Protein AF-A0A1V4TW86-F1 (afdb_monomer)

Structure (mmCIF, N/CA/C/O backbone):
data_AF-A0A1V4TW86-F1
#
_entry.id   AF-A0A1V4TW86-F1
#
loop_
_atom_site.group_PDB
_atom_site.id
_atom_site.type_symbol
_atom_site.label_atom_id
_atom_site.label_alt_id
_atom_site.label_comp_id
_atom_site.label_asym_id
_atom_site.label_entity_id
_atom_site.label_seq_id
_atom_site.pdbx_PDB_ins_code
_atom_site.Cartn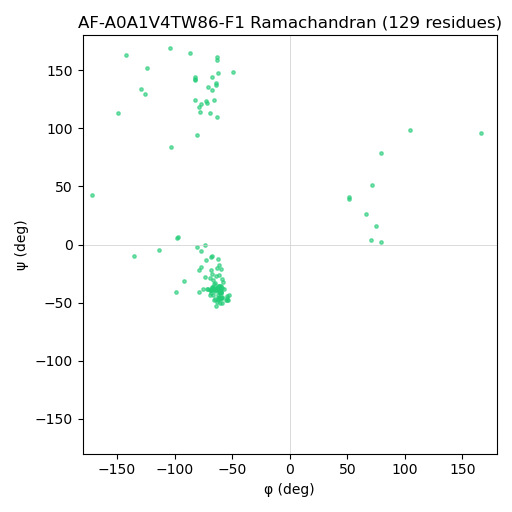_x
_atom_site.Cartn_y
_atom_site.Cartn_z
_atom_site.occupancy
_atom_site.B_iso_or_equiv
_atom_site.auth_seq_id
_atom_site.auth_comp_id
_atom_site.auth_asym_id
_atom_site.auth_atom_id
_atom_site.pdbx_PDB_model_num
ATOM 1 N N . MET A 1 1 ? 30.951 -0.354 -9.096 1.00 47.91 1 MET A N 1
ATOM 2 C CA . MET A 1 1 ? 29.641 -0.327 -8.413 1.00 47.91 1 MET A CA 1
ATOM 3 C C . MET A 1 1 ? 28.606 -0.790 -9.418 1.00 47.91 1 MET A C 1
ATOM 5 O O . MET A 1 1 ? 28.379 -0.075 -10.383 1.00 47.91 1 MET A O 1
ATOM 9 N N . SER A 1 2 ? 28.069 -1.998 -9.261 1.00 66.56 2 SER A N 1
ATOM 10 C CA . SER A 1 2 ? 27.052 -2.532 -10.173 1.00 66.56 2 SER A CA 1
ATOM 11 C C . SER A 1 2 ? 25.685 -1.992 -9.765 1.00 66.56 2 SER A C 1
ATOM 13 O O . SER A 1 2 ? 25.292 -2.115 -8.607 1.00 66.56 2 SER A O 1
ATOM 15 N N . THR A 1 3 ? 24.983 -1.345 -10.689 1.00 70.81 3 THR A N 1
ATOM 16 C CA . THR A 1 3 ? 23.654 -0.782 -10.443 1.00 70.81 3 THR A CA 1
ATOM 17 C C . THR A 1 3 ? 22.624 -1.907 -10.494 1.00 70.81 3 THR A C 1
ATOM 19 O O . THR A 1 3 ? 22.474 -2.560 -11.524 1.00 70.81 3 THR A O 1
ATOM 22 N N . THR A 1 4 ? 21.911 -2.157 -9.396 1.00 81.31 4 THR A N 1
ATOM 23 C CA . THR A 1 4 ? 20.824 -3.147 -9.384 1.00 81.31 4 THR A CA 1
ATOM 24 C C . THR A 1 4 ? 19.581 -2.547 -10.031 1.00 81.31 4 THR A C 1
ATOM 26 O O . THR A 1 4 ? 18.986 -1.614 -9.491 1.00 81.31 4 THR A O 1
ATOM 29 N N . PHE A 1 5 ? 19.180 -3.087 -11.180 1.00 85.00 5 PHE A N 1
ATOM 30 C CA . PHE A 1 5 ? 17.931 -2.728 -11.845 1.00 85.00 5 PHE A CA 1
ATOM 31 C C . PHE A 1 5 ? 16.743 -3.499 -11.246 1.00 85.00 5 PHE A C 1
ATOM 33 O O . PHE A 1 5 ? 16.878 -4.672 -10.888 1.00 85.00 5 PHE A O 1
ATOM 40 N N . PHE A 1 6 ? 15.581 -2.842 -11.162 1.00 87.81 6 PHE A N 1
ATOM 41 C CA . PHE A 1 6 ? 14.314 -3.429 -10.722 1.00 87.81 6 PHE A CA 1
ATOM 42 C C . PHE A 1 6 ? 13.235 -3.204 -11.781 1.00 87.81 6 PHE A C 1
ATOM 44 O O . PHE A 1 6 ? 13.004 -2.073 -12.208 1.00 87.81 6 PHE A O 1
ATOM 51 N N . CYS A 1 7 ? 12.523 -4.263 -12.169 1.00 89.38 7 CYS A N 1
ATOM 52 C CA . CYS A 1 7 ? 11.412 -4.137 -13.106 1.00 89.38 7 CYS A CA 1
ATOM 53 C C . CYS A 1 7 ? 10.272 -3.312 -12.478 1.00 89.38 7 CYS A C 1
ATOM 55 O O . CYS A 1 7 ? 9.723 -3.723 -11.450 1.00 89.38 7 CYS A O 1
ATOM 57 N N . PRO A 1 8 ? 9.817 -2.219 -13.114 1.00 88.69 8 PRO A N 1
ATOM 58 C CA . PRO A 1 8 ? 8.815 -1.333 -12.534 1.00 88.69 8 PRO A CA 1
ATOM 59 C C . PRO A 1 8 ? 7.400 -1.930 -12.508 1.00 88.69 8 PRO A C 1
ATOM 61 O O . PRO A 1 8 ? 6.528 -1.403 -11.829 1.00 88.69 8 PRO A O 1
ATOM 64 N N . PHE A 1 9 ? 7.150 -3.029 -13.227 1.00 90.25 9 PHE A N 1
ATOM 65 C CA . PHE A 1 9 ? 5.839 -3.684 -13.244 1.00 90.25 9 PHE A CA 1
ATOM 66 C C . PHE A 1 9 ? 5.685 -4.782 -12.200 1.00 90.25 9 PHE A C 1
ATOM 68 O O . PHE A 1 9 ? 4.573 -5.085 -11.771 1.00 90.25 9 PHE A O 1
ATOM 75 N N . CYS A 1 10 ? 6.782 -5.464 -11.878 1.00 88.69 10 CYS A N 1
ATOM 76 C CA . CYS A 1 10 ? 6.722 -6.730 -11.161 1.00 88.69 10 CYS A CA 1
ATOM 77 C C . CYS A 1 10 ? 7.741 -6.829 -10.016 1.00 88.69 10 CYS A C 1
ATOM 79 O O . CYS A 1 10 ? 7.655 -7.764 -9.220 1.00 88.69 10 CYS A O 1
ATOM 81 N N . GLY A 1 11 ? 8.682 -5.882 -9.932 1.00 87.69 11 GLY A N 1
ATOM 82 C CA . GLY A 1 11 ? 9.627 -5.739 -8.830 1.00 87.69 11 GLY A CA 1
ATOM 83 C C . GLY A 1 11 ? 10.821 -6.691 -8.856 1.00 87.69 11 GLY A C 1
ATOM 84 O O . GLY A 1 11 ? 11.620 -6.649 -7.927 1.00 87.69 11 GLY A O 1
ATOM 85 N N . ILE A 1 12 ? 10.969 -7.549 -9.875 1.00 88.00 12 ILE A N 1
ATOM 86 C CA . ILE A 1 12 ? 12.121 -8.461 -9.951 1.00 88.00 12 ILE A CA 1
ATOM 87 C C . ILE A 1 12 ? 13.420 -7.656 -10.094 1.00 88.00 12 ILE A C 1
ATOM 89 O O . ILE A 1 12 ? 13.455 -6.677 -10.844 1.00 88.00 12 ILE A O 1
ATOM 93 N N . SER A 1 13 ? 14.460 -8.056 -9.364 1.00 86.94 13 SER A N 1
ATOM 94 C CA . SER A 1 13 ? 15.782 -7.431 -9.394 1.00 86.94 13 SER A CA 1
ATOM 95 C C . SER A 1 13 ? 16.790 -8.262 -10.185 1.00 86.94 13 SER A C 1
ATOM 97 O O . SER A 1 13 ? 16.525 -9.415 -10.522 1.00 86.94 13 SER A O 1
ATOM 99 N N . GLY A 1 14 ? 17.959 -7.678 -10.464 1.00 74.69 14 GLY A N 1
ATOM 100 C CA . GLY A 1 14 ? 19.104 -8.421 -11.006 1.00 74.69 14 GLY A CA 1
ATOM 101 C C . GLY A 1 14 ? 18.971 -8.798 -12.481 1.00 74.69 14 GLY A C 1
ATOM 102 O O . GLY A 1 14 ? 19.708 -9.653 -12.959 1.00 74.69 14 GLY A O 1
ATOM 103 N N . GLN A 1 15 ? 18.037 -8.170 -13.197 1.00 69.44 15 GLN A N 1
ATOM 104 C CA . GLN A 1 15 ? 17.972 -8.257 -14.651 1.00 69.44 15 GLN A CA 1
ATOM 105 C C . GLN A 1 15 ? 18.949 -7.256 -15.265 1.00 69.44 15 GLN A C 1
ATOM 107 O O . GLN A 1 15 ? 19.097 -6.140 -14.760 1.00 69.44 15 GLN A O 1
ATOM 112 N N . GLU A 1 16 ? 19.588 -7.643 -16.366 1.00 70.56 16 GLU A N 1
ATOM 113 C CA . GLU A 1 16 ? 20.259 -6.678 -17.232 1.00 70.56 16 GLU A CA 1
ATOM 114 C C . GLU A 1 16 ? 19.223 -5.701 -17.799 1.00 70.56 16 GLU A C 1
ATOM 116 O O . GLU A 1 16 ? 18.054 -6.052 -17.991 1.00 70.56 16 GLU A O 1
ATOM 121 N N . ALA A 1 17 ? 19.635 -4.453 -18.026 1.00 65.19 17 ALA A N 1
ATOM 122 C CA . ALA A 1 17 ? 18.767 -3.469 -18.654 1.00 65.19 17 ALA A CA 1
ATOM 123 C C . ALA A 1 17 ? 18.443 -3.940 -20.081 1.00 65.19 17 ALA A C 1
ATOM 125 O O . ALA A 1 17 ? 19.316 -3.962 -20.943 1.00 65.19 17 ALA A O 1
ATOM 126 N N . GLY A 1 18 ? 17.194 -4.335 -20.315 1.00 73.50 18 GLY A N 1
ATOM 127 C CA . GLY A 1 18 ? 16.696 -4.786 -21.612 1.00 73.50 18 GLY A CA 1
ATOM 128 C C . GLY A 1 18 ? 15.272 -4.296 -21.839 1.00 73.50 18 GLY A C 1
ATOM 129 O O . GLY A 1 18 ? 14.592 -3.907 -20.897 1.00 73.50 18 GLY A O 1
ATOM 130 N N . GLU A 1 19 ? 14.804 -4.315 -23.083 1.00 82.19 19 GLU A N 1
ATOM 131 C CA . GLU A 1 19 ? 13.506 -3.732 -23.455 1.00 82.19 19 GLU A CA 1
ATOM 132 C C . GLU A 1 19 ? 12.310 -4.486 -22.852 1.00 82.19 19 GLU A C 1
ATOM 134 O O . GLU A 1 19 ? 11.255 -3.896 -22.635 1.00 82.19 19 GLU A O 1
ATOM 139 N N . VAL A 1 20 ? 12.463 -5.777 -22.529 1.00 89.31 20 VAL A N 1
ATOM 140 C CA . VAL A 1 20 ? 11.391 -6.641 -22.010 1.00 89.31 20 VAL A CA 1
ATOM 141 C C . VAL A 1 20 ? 11.831 -7.356 -20.736 1.00 89.31 20 VAL A C 1
ATOM 143 O O . VAL A 1 20 ? 12.897 -7.964 -20.668 1.00 89.31 20 VAL A O 1
ATOM 146 N N . CYS A 1 21 ? 10.975 -7.347 -19.715 1.00 88.38 21 CYS A N 1
ATOM 147 C CA . CYS A 1 21 ? 11.233 -8.083 -18.482 1.00 88.38 21 CYS A CA 1
ATOM 148 C C . CYS A 1 21 ? 11.098 -9.598 -18.697 1.00 88.38 21 CYS A C 1
ATOM 150 O O . CYS A 1 21 ? 10.006 -10.095 -18.967 1.00 88.38 21 CYS A O 1
ATOM 152 N N . THR A 1 22 ? 12.159 -10.363 -18.430 1.00 88.31 22 THR A N 1
ATOM 153 C CA . THR A 1 22 ? 12.151 -11.834 -18.580 1.00 88.31 22 THR A CA 1
ATOM 154 C C . THR A 1 22 ? 11.258 -12.579 -17.579 1.00 88.31 22 THR A C 1
ATOM 156 O O . THR A 1 22 ? 11.013 -13.768 -17.744 1.00 88.31 22 THR A O 1
ATOM 159 N N . ARG A 1 23 ? 10.741 -11.897 -16.545 1.00 89.25 23 ARG A N 1
ATOM 160 C CA . ARG A 1 23 ? 9.871 -12.494 -15.518 1.00 89.25 23 ARG A CA 1
ATOM 161 C C . ARG A 1 23 ? 8.391 -12.240 -15.770 1.00 89.25 23 ARG A C 1
ATOM 163 O O . ARG A 1 23 ? 7.582 -13.123 -15.516 1.00 89.25 23 ARG A O 1
ATOM 170 N N . CYS A 1 24 ? 8.013 -11.034 -16.197 1.00 90.00 24 CYS A N 1
ATOM 171 C CA . CYS A 1 24 ? 6.603 -10.681 -16.413 1.00 90.00 24 CYS A CA 1
ATOM 172 C C . CYS A 1 24 ? 6.235 -10.424 -17.879 1.00 90.00 24 CYS A C 1
ATOM 174 O O . CYS A 1 24 ? 5.066 -10.176 -18.158 1.00 90.00 24 CYS A O 1
ATOM 176 N N . GLY A 1 25 ? 7.204 -10.443 -18.799 1.00 89.25 25 GLY A N 1
ATOM 177 C CA . GLY A 1 25 ? 6.988 -10.275 -20.239 1.00 89.25 25 GLY A CA 1
ATOM 178 C C . GLY A 1 25 ? 6.595 -8.864 -20.684 1.00 89.25 25 GLY A C 1
ATOM 179 O O . GLY A 1 25 ? 6.309 -8.663 -21.858 1.00 89.25 25 GLY A O 1
ATOM 180 N N . LYS A 1 26 ? 6.550 -7.878 -19.778 1.00 89.62 26 LYS A N 1
ATOM 181 C CA . LYS A 1 26 ? 6.181 -6.496 -20.122 1.00 89.62 26 LYS A CA 1
ATOM 182 C C . LYS A 1 26 ? 7.365 -5.725 -20.698 1.00 89.62 26 LYS A C 1
ATOM 184 O O . LYS A 1 26 ? 8.482 -5.852 -20.188 1.00 89.62 26 LYS A O 1
ATOM 189 N N . SER A 1 27 ? 7.079 -4.898 -21.704 1.00 89.56 27 SER A N 1
ATOM 190 C CA . SER A 1 27 ? 8.019 -3.906 -22.229 1.00 89.56 27 SER A CA 1
ATOM 191 C C . SER A 1 27 ? 8.268 -2.815 -21.189 1.00 89.56 27 SER A C 1
ATOM 193 O O . SER A 1 27 ? 7.327 -2.310 -20.579 1.00 89.56 27 SER A O 1
ATOM 195 N N . LEU A 1 28 ? 9.532 -2.467 -20.960 1.00 84.88 28 LEU A N 1
ATOM 196 C CA . LEU A 1 28 ? 9.927 -1.405 -20.038 1.00 84.88 28 LEU A CA 1
ATOM 197 C C . LEU A 1 28 ? 9.639 -0.010 -20.594 1.00 84.88 28 LEU A C 1
ATOM 199 O O . LEU A 1 28 ? 9.370 0.904 -19.812 1.00 84.88 28 LEU A O 1
ATOM 203 N N . ASP A 1 29 ? 9.637 0.150 -21.916 1.00 84.94 29 ASP A N 1
ATOM 204 C CA . ASP A 1 29 ? 9.362 1.435 -22.562 1.00 84.94 29 ASP A CA 1
ATOM 205 C C . ASP A 1 29 ? 7.918 1.880 -22.341 1.00 84.94 29 ASP A C 1
ATOM 207 O O . ASP A 1 29 ? 7.663 3.053 -22.045 1.00 84.94 29 ASP A O 1
ATOM 211 N N . SER A 1 30 ? 6.984 0.923 -22.330 1.00 84.94 30 SER A N 1
ATOM 212 C CA . SER A 1 30 ? 5.567 1.199 -22.081 1.00 84.94 30 SER A CA 1
ATOM 213 C C . SER A 1 30 ? 5.292 1.667 -20.647 1.00 84.94 30 SER A C 1
ATOM 215 O O . SER A 1 30 ? 4.192 2.119 -20.339 1.00 84.94 30 SER A O 1
ATOM 217 N N . TRP A 1 31 ? 6.269 1.596 -19.729 1.00 84.88 31 TRP A N 1
ATOM 218 C CA . TRP A 1 31 ? 6.086 2.114 -18.371 1.00 84.88 31 TRP A CA 1
ATOM 219 C C . TRP A 1 31 ? 5.794 3.616 -18.373 1.00 84.88 31 TRP A C 1
ATOM 221 O O . TRP A 1 31 ? 4.965 4.076 -17.590 1.00 84.88 31 TRP A O 1
ATOM 231 N N . LYS A 1 32 ? 6.460 4.385 -19.247 1.00 84.00 32 LYS A N 1
ATOM 232 C CA . LYS A 1 32 ? 6.322 5.852 -19.303 1.00 84.00 32 LYS A CA 1
ATOM 233 C C . LYS A 1 32 ? 4.941 6.292 -19.784 1.00 84.00 32 LYS A C 1
ATOM 235 O O . LYS A 1 32 ? 4.535 7.413 -19.493 1.00 84.00 32 LYS A O 1
ATOM 240 N N . GLU A 1 33 ? 4.240 5.412 -20.487 1.00 89.44 33 GLU A N 1
ATOM 241 C CA . GLU A 1 33 ? 2.907 5.656 -21.036 1.00 89.44 33 GLU A CA 1
ATOM 242 C C . GLU A 1 33 ? 1.817 5.559 -19.961 1.00 89.44 33 GLU A C 1
ATOM 244 O O . GLU A 1 33 ? 0.732 6.115 -20.125 1.00 89.44 33 GLU A O 1
ATOM 249 N N . HIS A 1 34 ? 2.103 4.907 -18.827 1.00 88.00 34 HIS A N 1
ATOM 250 C CA . HIS A 1 34 ? 1.146 4.817 -17.734 1.00 88.00 34 HIS A CA 1
ATOM 251 C C . HIS A 1 34 ? 0.957 6.171 -17.027 1.00 88.00 34 HIS A C 1
ATOM 253 O O . HIS A 1 34 ? 1.943 6.835 -16.657 1.00 88.00 34 HIS A O 1
ATOM 259 N N . PRO A 1 35 ? -0.301 6.552 -16.727 1.00 93.06 35 PRO A N 1
ATOM 260 C CA . PRO A 1 35 ? -0.603 7.666 -15.841 1.00 93.06 35 PRO A CA 1
ATOM 261 C C . PRO A 1 35 ? 0.189 7.576 -14.537 1.00 93.06 35 PRO A C 1
ATOM 263 O O . PRO A 1 35 ? 0.501 6.491 -14.041 1.00 93.06 35 PRO A O 1
ATOM 266 N N . PHE A 1 36 ? 0.529 8.729 -13.964 1.00 94.12 36 PHE A N 1
ATOM 267 C CA . PHE A 1 36 ? 1.368 8.795 -12.768 1.00 94.12 36 PHE A CA 1
ATOM 268 C C . PHE A 1 36 ? 0.821 7.943 -11.613 1.00 94.12 36 PHE A C 1
ATOM 270 O O . PHE A 1 36 ? 1.568 7.177 -11.009 1.00 94.12 36 PHE A O 1
ATOM 277 N N . GLU A 1 37 ? -0.482 8.010 -11.355 1.00 94.06 37 GLU A N 1
ATOM 278 C CA . GLU A 1 37 ? -1.153 7.234 -10.316 1.00 94.06 37 GLU A CA 1
ATOM 279 C C . GLU A 1 37 ? -1.092 5.723 -10.588 1.00 94.06 37 GLU A C 1
ATOM 281 O O . GLU A 1 37 ? -0.869 4.945 -9.664 1.00 94.06 37 GLU A O 1
ATOM 286 N N . GLU A 1 38 ? -1.192 5.288 -11.847 1.00 93.31 38 GLU A N 1
ATOM 287 C CA . GLU A 1 38 ? -1.043 3.870 -12.204 1.00 93.31 38 GLU A CA 1
ATOM 288 C C . GLU A 1 38 ? 0.389 3.376 -11.991 1.00 93.31 38 GLU A C 1
ATOM 290 O O . GLU A 1 38 ? 0.601 2.266 -11.500 1.00 93.31 38 GLU A O 1
ATOM 295 N N . ARG A 1 39 ? 1.385 4.222 -12.272 1.00 94.88 39 ARG A N 1
ATOM 296 C CA . ARG A 1 39 ? 2.785 3.914 -11.956 1.00 94.88 39 ARG A CA 1
ATOM 297 C C . ARG A 1 39 ? 2.993 3.763 -10.450 1.00 94.88 39 ARG A C 1
ATOM 299 O O . ARG A 1 39 ? 3.710 2.859 -10.034 1.00 94.88 39 ARG A O 1
ATOM 306 N N . LEU A 1 40 ? 2.331 4.579 -9.628 1.00 96.69 40 LEU A N 1
ATOM 307 C CA . LEU A 1 40 ? 2.363 4.424 -8.169 1.00 96.69 40 LEU A CA 1
ATOM 308 C C . LEU A 1 40 ? 1.703 3.121 -7.705 1.00 96.69 40 LEU A C 1
ATOM 310 O O . LEU A 1 40 ? 2.240 2.475 -6.807 1.00 96.69 40 LEU A O 1
ATOM 314 N N . LEU A 1 41 ? 0.590 2.705 -8.322 1.00 96.31 41 LEU A N 1
ATOM 315 C CA . LEU A 1 41 ? -0.031 1.410 -8.022 1.00 96.31 41 LEU A CA 1
ATOM 316 C C . LEU A 1 41 ? 0.930 0.245 -8.292 1.00 96.31 41 LEU A C 1
ATOM 318 O O . LEU A 1 41 ? 1.027 -0.670 -7.476 1.00 96.31 41 LEU A O 1
ATOM 322 N N . LEU A 1 42 ? 1.680 0.286 -9.397 1.00 93.25 42 LEU A N 1
ATOM 323 C CA . LEU A 1 42 ? 2.698 -0.728 -9.696 1.00 93.25 42 LEU A CA 1
ATOM 324 C C . LEU A 1 42 ? 3.819 -0.739 -8.642 1.00 93.25 42 LEU A C 1
ATOM 326 O O . LEU A 1 42 ? 4.247 -1.809 -8.201 1.00 93.25 42 LEU A O 1
ATOM 330 N N . THR A 1 43 ? 4.235 0.438 -8.168 1.00 95.12 43 THR A N 1
ATOM 331 C CA . THR A 1 43 ? 5.258 0.589 -7.120 1.00 95.12 43 THR A CA 1
ATOM 332 C C . THR A 1 43 ? 4.844 -0.018 -5.774 1.00 95.12 43 THR A C 1
ATOM 334 O O . THR A 1 43 ? 5.713 -0.376 -4.980 1.00 95.12 43 THR A O 1
ATOM 337 N N . LEU A 1 44 ? 3.552 -0.249 -5.511 1.00 95.31 44 LEU A N 1
ATOM 338 C CA . LEU A 1 44 ? 3.107 -0.957 -4.299 1.00 95.31 44 LEU A CA 1
ATOM 339 C C . LEU A 1 44 ? 3.634 -2.399 -4.213 1.00 95.31 44 LEU A C 1
ATOM 341 O O . LEU A 1 44 ? 3.667 -2.973 -3.129 1.00 95.31 44 LEU A O 1
ATOM 345 N N . ARG A 1 45 ? 4.095 -2.979 -5.328 1.00 90.62 45 ARG A N 1
ATOM 346 C CA . ARG A 1 45 ? 4.714 -4.316 -5.389 1.00 90.62 45 ARG A CA 1
ATOM 347 C C . ARG A 1 45 ? 6.242 -4.280 -5.387 1.00 90.62 45 ARG A C 1
ATOM 349 O O . ARG A 1 45 ? 6.882 -5.315 -5.563 1.00 90.62 45 ARG A O 1
ATOM 356 N N . HIS A 1 46 ? 6.841 -3.103 -5.226 1.00 91.62 46 HIS A N 1
ATOM 357 C CA . HIS A 1 46 ? 8.289 -2.948 -5.251 1.00 91.62 46 HIS A CA 1
ATOM 358 C C . HIS A 1 46 ? 8.935 -3.699 -4.071 1.00 91.62 46 HIS A C 1
ATOM 360 O O . HIS A 1 46 ? 8.402 -3.630 -2.963 1.00 91.62 46 HIS A O 1
ATOM 366 N N . PRO A 1 47 ? 10.077 -4.392 -4.241 1.00 90.25 47 PRO A N 1
ATOM 367 C CA . PRO A 1 47 ? 10.698 -5.164 -3.156 1.00 90.25 47 PRO A CA 1
ATOM 368 C C . PRO A 1 47 ? 11.229 -4.285 -2.016 1.00 90.25 47 PRO A C 1
ATOM 370 O O . PRO A 1 47 ? 11.196 -4.685 -0.855 1.00 90.25 47 PRO A O 1
ATOM 373 N N . ILE A 1 48 ? 11.664 -3.063 -2.329 1.00 91.88 48 ILE A N 1
ATOM 374 C CA . ILE A 1 48 ? 12.133 -2.079 -1.340 1.00 91.88 48 ILE A CA 1
ATOM 375 C C . ILE A 1 48 ? 10.940 -1.437 -0.620 1.00 91.88 48 ILE A C 1
ATOM 377 O O . ILE A 1 48 ? 10.096 -0.805 -1.261 1.00 91.88 48 ILE A O 1
ATOM 381 N N . THR A 1 49 ? 10.893 -1.579 0.705 1.00 94.12 49 THR A N 1
ATOM 382 C CA . THR A 1 49 ? 9.801 -1.099 1.568 1.00 94.12 49 THR A CA 1
ATOM 383 C C . THR A 1 49 ? 9.614 0.410 1.486 1.00 94.12 49 THR A C 1
ATOM 385 O O . THR A 1 49 ? 8.488 0.888 1.387 1.00 94.12 49 THR A O 1
ATOM 388 N N . GLU A 1 50 ? 10.700 1.172 1.438 1.00 94.81 50 GLU A N 1
ATOM 389 C CA . GLU A 1 50 ? 10.689 2.631 1.344 1.00 94.81 50 GLU A CA 1
ATOM 390 C C . GLU A 1 50 ? 9.983 3.111 0.072 1.00 94.81 50 GLU A C 1
ATOM 392 O O . GLU A 1 50 ? 9.225 4.080 0.116 1.00 94.81 50 GLU A O 1
ATOM 397 N N . GLN A 1 51 ? 10.163 2.395 -1.045 1.00 95.06 51 GLN A N 1
ATOM 398 C CA . GLN A 1 51 ? 9.479 2.698 -2.304 1.00 95.06 51 GLN A CA 1
ATOM 399 C C . GLN A 1 51 ? 7.976 2.424 -2.199 1.00 95.06 51 GLN A C 1
ATOM 401 O O . GLN A 1 51 ? 7.170 3.250 -2.631 1.00 95.06 51 GLN A O 1
ATOM 406 N N . ARG A 1 52 ? 7.587 1.312 -1.557 1.00 96.62 52 ARG A N 1
ATOM 407 C CA . ARG A 1 52 ? 6.171 1.020 -1.282 1.00 96.62 52 ARG A CA 1
ATOM 408 C C . ARG A 1 52 ? 5.555 2.103 -0.400 1.00 96.62 52 ARG A C 1
ATOM 410 O O . ARG A 1 52 ? 4.528 2.664 -0.763 1.00 96.62 52 ARG A O 1
ATOM 417 N N . MET A 1 53 ? 6.197 2.450 0.716 1.00 97.56 53 MET A N 1
ATOM 418 C CA . MET A 1 53 ? 5.708 3.484 1.638 1.00 97.56 53 MET A CA 1
ATOM 419 C C . MET A 1 53 ? 5.568 4.851 0.961 1.00 97.56 53 MET A C 1
ATOM 421 O O . MET A 1 53 ? 4.575 5.544 1.182 1.00 97.56 53 MET A O 1
ATOM 425 N N . LEU A 1 54 ? 6.519 5.231 0.102 1.00 97.81 54 LEU A N 1
ATOM 426 C CA . LEU A 1 54 ? 6.424 6.466 -0.673 1.00 97.81 54 LEU A CA 1
ATOM 427 C C . LEU A 1 54 ? 5.205 6.449 -1.607 1.00 97.81 54 LEU A C 1
ATOM 429 O O . LEU A 1 54 ? 4.452 7.423 -1.643 1.00 97.81 54 LEU A O 1
ATOM 433 N N . ALA A 1 55 ? 4.970 5.342 -2.314 1.00 98.12 55 ALA A N 1
ATOM 434 C CA . ALA A 1 55 ? 3.803 5.202 -3.178 1.00 98.12 55 ALA A CA 1
ATOM 435 C C . ALA A 1 55 ? 2.486 5.285 -2.389 1.00 98.12 55 ALA A C 1
ATOM 437 O O . ALA A 1 55 ? 1.603 6.055 -2.766 1.00 98.12 55 ALA A O 1
ATOM 438 N N . ILE A 1 56 ? 2.381 4.580 -1.256 1.00 98.50 56 ILE A N 1
ATOM 439 C CA . ILE A 1 56 ? 1.221 4.633 -0.345 1.00 98.50 56 ILE A CA 1
ATOM 440 C C . ILE A 1 56 ? 0.942 6.079 0.083 1.00 98.50 56 ILE A C 1
ATOM 442 O O . ILE A 1 56 ? -0.190 6.558 -0.021 1.00 98.50 56 ILE A O 1
ATOM 446 N N . ARG A 1 57 ? 1.986 6.805 0.504 1.00 98.44 57 ARG A N 1
ATOM 447 C CA . ARG A 1 57 ? 1.877 8.201 0.935 1.00 98.44 57 ARG A CA 1
ATOM 448 C C . ARG A 1 57 ? 1.326 9.102 -0.162 1.00 98.44 57 ARG A C 1
ATOM 450 O O . ARG A 1 57 ? 0.394 9.866 0.099 1.00 98.44 57 ARG A O 1
ATOM 457 N N . ILE A 1 58 ? 1.899 9.023 -1.364 1.00 98.50 58 ILE A N 1
ATOM 458 C CA . ILE A 1 58 ? 1.515 9.880 -2.494 1.00 98.50 58 ILE A CA 1
ATOM 459 C C . ILE A 1 58 ? 0.085 9.561 -2.941 1.00 98.50 58 ILE A C 1
ATOM 461 O O . ILE A 1 58 ? -0.705 10.481 -3.143 1.00 98.50 58 ILE A O 1
ATOM 465 N N . LEU A 1 59 ? -0.285 8.281 -3.029 1.00 98.56 59 LEU A N 1
ATOM 466 C CA . LEU A 1 59 ? -1.648 7.858 -3.368 1.00 98.56 59 LEU A CA 1
ATOM 467 C C . LEU A 1 59 ? -2.675 8.384 -2.354 1.00 98.56 59 LEU A C 1
ATOM 469 O O . LEU A 1 59 ? -3.727 8.889 -2.746 1.00 98.56 59 LEU A O 1
ATOM 473 N N . GLY A 1 60 ? -2.336 8.352 -1.061 1.00 98.19 60 GLY A N 1
ATOM 474 C CA . GLY A 1 60 ? -3.143 8.961 -0.007 1.00 98.19 60 GLY A CA 1
ATOM 475 C C . GLY A 1 60 ? -3.285 10.478 -0.163 1.00 98.19 60 GLY A C 1
ATOM 476 O O . GLY A 1 60 ? -4.391 11.003 -0.101 1.00 98.19 60 GLY A O 1
ATOM 477 N N . GLN A 1 61 ? -2.185 11.200 -0.407 1.00 97.94 61 GLN A N 1
ATOM 478 C CA . GLN A 1 61 ? -2.205 12.656 -0.642 1.00 97.94 61 GLN A CA 1
ATOM 479 C C . GLN A 1 61 ? -3.048 13.045 -1.864 1.00 97.94 61 GLN A C 1
ATOM 481 O O . GLN A 1 61 ? -3.723 14.071 -1.845 1.00 97.94 61 GLN A O 1
ATOM 486 N N . ARG A 1 62 ? -3.033 12.207 -2.903 1.00 97.50 62 ARG A N 1
ATOM 487 C CA . ARG A 1 62 ? -3.838 12.356 -4.123 1.00 97.50 62 ARG A CA 1
ATOM 488 C C . ARG A 1 62 ? -5.301 11.946 -3.943 1.00 97.50 62 ARG A C 1
ATOM 490 O O . ARG A 1 62 ? -6.073 12.119 -4.878 1.00 97.50 62 ARG A O 1
ATOM 497 N N . ARG A 1 63 ? -5.678 11.399 -2.779 1.00 97.38 63 ARG A N 1
ATOM 498 C CA . ARG A 1 63 ? -7.005 10.821 -2.506 1.00 97.38 63 ARG A CA 1
ATOM 499 C C . ARG A 1 63 ? -7.430 9.803 -3.573 1.00 97.38 63 ARG A C 1
ATOM 501 O O . ARG A 1 63 ? -8.577 9.770 -4.000 1.00 97.38 63 ARG A O 1
ATOM 508 N N . TYR A 1 64 ? -6.485 8.989 -4.043 1.00 98.06 64 TYR A N 1
ATOM 509 C CA . TYR A 1 64 ? -6.718 8.094 -5.173 1.00 98.06 64 TYR A CA 1
ATOM 510 C C . TYR A 1 64 ? -7.450 6.816 -4.741 1.00 98.06 64 TYR A C 1
ATOM 512 O O . TYR A 1 64 ? -6.830 5.837 -4.327 1.00 98.06 64 TYR A O 1
ATOM 520 N N . GLU A 1 65 ? -8.779 6.814 -4.852 1.00 97.56 65 GLU A N 1
ATOM 521 C CA . GLU A 1 65 ? -9.651 5.724 -4.379 1.00 97.56 65 GLU A CA 1
ATOM 522 C C . GLU A 1 65 ? -9.339 4.357 -5.004 1.00 97.56 65 GLU A C 1
ATOM 524 O O . GLU A 1 65 ? -9.414 3.329 -4.331 1.00 97.56 65 GLU A O 1
ATOM 529 N N . ARG A 1 66 ? -8.878 4.324 -6.261 1.00 97.25 66 ARG A N 1
ATOM 530 C CA . ARG A 1 66 ? -8.479 3.075 -6.938 1.00 97.25 66 ARG A CA 1
ATOM 531 C C . ARG A 1 66 ? -7.300 2.360 -6.253 1.00 97.25 66 ARG A C 1
ATOM 533 O O . ARG A 1 66 ? -7.054 1.200 -6.568 1.00 97.25 66 ARG A O 1
ATOM 540 N N . ALA A 1 67 ? -6.591 3.001 -5.315 1.00 98.00 67 ALA A N 1
ATOM 541 C CA . ALA A 1 67 ? -5.548 2.367 -4.501 1.00 98.00 67 ALA A CA 1
ATOM 542 C C . ALA A 1 67 ? -6.086 1.517 -3.338 1.00 98.00 67 ALA A C 1
ATOM 544 O O . ALA A 1 67 ? -5.381 0.627 -2.864 1.00 98.00 67 ALA A O 1
ATOM 545 N N . VAL A 1 68 ? -7.321 1.751 -2.882 1.00 98.19 68 VAL A N 1
ATOM 546 C CA . VAL A 1 68 ? -7.916 1.049 -1.730 1.00 98.19 68 VAL A CA 1
ATOM 547 C C . VAL A 1 68 ? -7.883 -0.485 -1.861 1.00 98.19 68 VAL A C 1
ATOM 549 O O . VAL A 1 68 ? -7.450 -1.129 -0.901 1.00 98.19 68 VAL A O 1
ATOM 552 N N . PRO A 1 69 ? -8.248 -1.114 -3.001 1.00 98.00 69 PRO A N 1
ATOM 553 C CA . PRO A 1 69 ? -8.136 -2.570 -3.137 1.00 98.00 69 PRO A CA 1
ATOM 554 C C . PRO A 1 69 ? -6.689 -3.077 -3.022 1.00 98.00 69 PRO A C 1
ATOM 556 O O . PRO A 1 69 ? -6.455 -4.109 -2.398 1.00 98.00 69 PRO A O 1
ATOM 559 N N . PHE A 1 70 ? -5.702 -2.327 -3.522 1.00 97.69 70 PHE A N 1
ATOM 560 C CA . PHE A 1 70 ? -4.287 -2.694 -3.386 1.00 97.69 70 PHE A CA 1
ATOM 561 C C . PHE A 1 70 ? -3.825 -2.622 -1.929 1.00 97.69 70 PHE A C 1
ATOM 563 O O . PHE A 1 70 ? -3.089 -3.490 -1.465 1.00 97.69 70 PHE A O 1
ATOM 570 N N . PHE A 1 71 ? -4.290 -1.627 -1.172 1.00 98.12 71 PHE A N 1
ATOM 571 C CA . PHE A 1 71 ? -4.028 -1.568 0.265 1.00 98.12 71 PHE A CA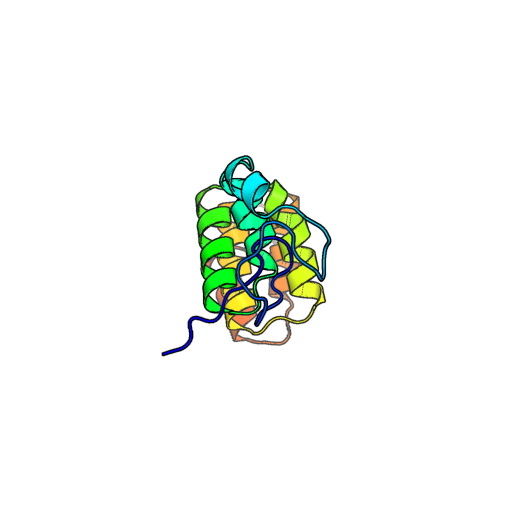 1
ATOM 572 C C . PHE A 1 71 ? -4.653 -2.754 1.005 1.00 98.12 71 PHE A C 1
ATOM 574 O O . PHE A 1 71 ? -4.015 -3.306 1.899 1.00 98.12 71 PHE A O 1
ATOM 581 N N . ALA A 1 72 ? -5.849 -3.200 0.611 1.00 97.62 72 ALA A N 1
ATOM 582 C CA . ALA A 1 72 ? -6.471 -4.392 1.184 1.00 97.62 72 ALA A CA 1
ATOM 583 C C . ALA A 1 72 ? -5.641 -5.664 0.926 1.00 97.62 72 ALA A C 1
ATOM 585 O O . ALA A 1 72 ? -5.434 -6.444 1.858 1.00 97.62 72 ALA A O 1
ATOM 586 N N . GLU A 1 73 ? -5.122 -5.844 -0.295 1.00 96.56 73 GLU A N 1
ATOM 587 C CA . GLU A 1 73 ? -4.204 -6.943 -0.636 1.00 96.56 73 GLU A CA 1
ATOM 588 C C . GLU A 1 73 ? -2.936 -6.904 0.224 1.00 96.56 73 GLU A C 1
ATOM 590 O O . GLU A 1 73 ? -2.534 -7.921 0.788 1.00 96.56 73 GLU A O 1
ATOM 595 N N . MET A 1 74 ? -2.327 -5.724 0.382 1.00 96.00 74 MET A N 1
ATOM 596 C CA . ME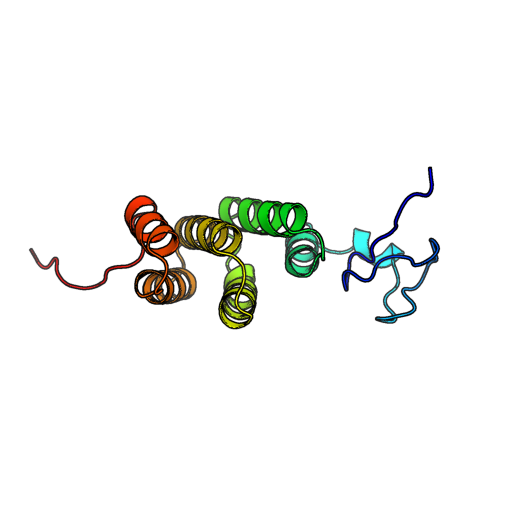T A 1 74 ? -1.134 -5.552 1.214 1.00 96.00 74 MET A CA 1
ATOM 597 C C . MET A 1 74 ? -1.410 -5.918 2.677 1.00 96.00 74 MET A C 1
ATOM 599 O O . MET A 1 74 ? -0.645 -6.671 3.275 1.00 96.00 74 MET A O 1
ATOM 603 N N . ILE A 1 75 ? -2.517 -5.443 3.251 1.00 95.56 75 ILE A N 1
ATOM 604 C CA . ILE A 1 75 ? -2.905 -5.780 4.629 1.00 95.56 75 ILE A CA 1
ATOM 605 C C . ILE A 1 75 ? -3.069 -7.297 4.788 1.00 95.56 75 ILE A C 1
ATOM 607 O O . ILE A 1 75 ? -2.557 -7.867 5.749 1.00 95.56 75 ILE A O 1
ATOM 611 N N . ALA A 1 76 ? -3.735 -7.960 3.837 1.00 94.62 76 ALA A N 1
ATOM 612 C CA . ALA A 1 76 ? -3.929 -9.410 3.859 1.00 94.62 76 ALA A CA 1
ATOM 613 C C . ALA A 1 76 ? -2.611 -10.193 3.722 1.00 94.62 76 ALA A C 1
ATOM 615 O O . ALA A 1 76 ? -2.460 -11.248 4.332 1.00 94.62 76 ALA A O 1
ATOM 616 N N . ALA A 1 77 ? -1.643 -9.661 2.973 1.00 92.88 77 ALA A N 1
ATOM 617 C CA . ALA A 1 77 ? -0.313 -10.246 2.814 1.00 92.88 77 ALA A CA 1
ATOM 618 C C . ALA A 1 77 ? 0.598 -10.086 4.049 1.00 92.88 77 ALA A C 1
ATOM 620 O O . ALA A 1 77 ? 1.741 -10.538 4.014 1.00 92.88 77 ALA A O 1
ATOM 621 N N . GLY A 1 78 ? 0.134 -9.438 5.126 1.00 88.56 78 GLY A N 1
ATOM 622 C CA . GLY A 1 78 ? 0.872 -9.344 6.389 1.00 88.56 78 GLY A CA 1
ATOM 623 C C . GLY A 1 78 ? 2.100 -8.433 6.324 1.00 88.56 78 GLY A C 1
ATOM 624 O O . GLY A 1 78 ? 3.198 -8.848 6.688 1.00 88.56 78 GLY A O 1
ATOM 625 N N . GLN A 1 79 ? 1.935 -7.195 5.843 1.00 91.81 79 GLN A N 1
ATOM 626 C CA . GLN A 1 79 ? 3.024 -6.208 5.861 1.00 91.81 79 GLN A CA 1
ATOM 627 C C . GLN A 1 79 ? 3.473 -5.849 7.287 1.00 91.81 79 GLN A C 1
ATOM 629 O O . GLN A 1 79 ? 2.741 -6.020 8.262 1.00 91.81 79 GLN A O 1
ATOM 634 N N . ASP A 1 80 ? 4.676 -5.286 7.392 1.00 93.50 80 ASP A N 1
ATOM 635 C CA . ASP A 1 80 ? 5.207 -4.777 8.651 1.00 93.50 80 ASP A CA 1
ATOM 636 C C . ASP A 1 80 ? 4.364 -3.615 9.216 1.00 93.50 80 ASP A C 1
ATOM 638 O O . ASP A 1 80 ? 3.645 -2.906 8.502 1.00 93.50 80 ASP A O 1
ATOM 642 N N . VAL A 1 81 ? 4.485 -3.387 10.525 1.00 94.81 81 VAL A N 1
ATOM 643 C CA . VAL A 1 81 ? 3.680 -2.396 11.258 1.00 94.81 81 VAL A CA 1
ATOM 644 C C . VAL A 1 81 ? 3.866 -0.955 10.766 1.00 94.81 81 VAL A C 1
ATOM 646 O O . VAL A 1 81 ? 2.946 -0.149 10.913 1.00 94.81 81 VAL A O 1
ATOM 649 N N . TYR A 1 82 ? 5.009 -0.607 10.164 1.00 93.75 82 TYR A N 1
ATOM 650 C CA . TYR A 1 82 ? 5.255 0.740 9.644 1.00 93.75 82 TYR A CA 1
ATOM 651 C C . TYR A 1 82 ? 4.573 0.948 8.295 1.00 93.75 82 TYR A C 1
ATOM 653 O O . TYR A 1 82 ? 3.946 1.990 8.089 1.00 93.75 82 TYR A O 1
ATOM 661 N N . THR A 1 83 ? 4.613 -0.062 7.424 1.00 96.81 83 THR A N 1
ATOM 662 C CA . THR A 1 83 ? 3.828 -0.071 6.185 1.00 96.81 83 THR A CA 1
ATOM 663 C C . THR A 1 83 ? 2.332 0.020 6.496 1.00 96.81 83 THR A C 1
ATOM 665 O O . THR A 1 83 ? 1.638 0.853 5.913 1.00 96.81 83 THR A O 1
ATOM 668 N N . LEU A 1 84 ? 1.831 -0.757 7.466 1.00 96.69 84 LEU A N 1
ATOM 669 C CA . LEU A 1 84 ? 0.425 -0.690 7.888 1.00 96.69 84 LEU A CA 1
ATOM 670 C C . LEU A 1 84 ? 0.044 0.701 8.417 1.00 96.69 84 LEU A C 1
ATOM 672 O O . LEU A 1 84 ? -1.005 1.227 8.052 1.00 96.69 84 LEU A O 1
ATOM 676 N N . ARG A 1 85 ? 0.905 1.343 9.216 1.00 96.06 85 ARG A N 1
ATOM 677 C CA . ARG A 1 85 ? 0.687 2.720 9.691 1.00 96.06 85 ARG A CA 1
ATOM 678 C C . ARG A 1 85 ? 0.587 3.734 8.545 1.00 96.06 85 ARG A C 1
ATOM 680 O O . ARG A 1 85 ? -0.244 4.644 8.600 1.00 96.06 85 ARG A O 1
ATOM 687 N N . GLU A 1 86 ? 1.426 3.603 7.517 1.00 97.56 86 GLU A N 1
ATOM 688 C CA . GLU A 1 86 ? 1.354 4.479 6.341 1.00 97.56 86 GLU A CA 1
ATOM 689 C C . GLU A 1 86 ? 0.063 4.230 5.546 1.00 97.56 86 GLU A C 1
ATOM 691 O O . GLU A 1 86 ? -0.572 5.189 5.109 1.00 97.56 86 GLU A O 1
ATOM 696 N N . ILE A 1 87 ? -0.384 2.971 5.441 1.00 98.19 87 ILE A N 1
ATOM 697 C CA . ILE A 1 87 ? -1.676 2.623 4.833 1.00 98.19 87 ILE A CA 1
ATOM 698 C C . ILE A 1 87 ? -2.829 3.279 5.598 1.00 98.19 87 ILE A C 1
ATOM 700 O O . ILE A 1 87 ? -3.660 3.922 4.967 1.00 98.19 87 ILE A O 1
ATOM 704 N N . VAL A 1 88 ? -2.862 3.205 6.935 1.00 97.75 88 VAL A N 1
ATOM 705 C CA . VAL A 1 88 ? -3.884 3.891 7.754 1.00 97.75 88 VAL A CA 1
ATOM 706 C C . VAL A 1 88 ? -3.938 5.385 7.428 1.00 97.75 88 VAL A C 1
ATOM 708 O O . VAL A 1 88 ? -5.005 5.933 7.155 1.00 97.75 88 VAL A O 1
ATOM 711 N N . SER A 1 89 ? -2.773 6.036 7.377 1.00 97.25 89 SER A N 1
ATOM 712 C CA . SER A 1 89 ? -2.682 7.461 7.041 1.00 97.25 89 SER A CA 1
ATOM 713 C C . SER A 1 89 ? -3.183 7.761 5.623 1.00 97.25 89 SER A C 1
ATOM 715 O O . SER A 1 89 ? -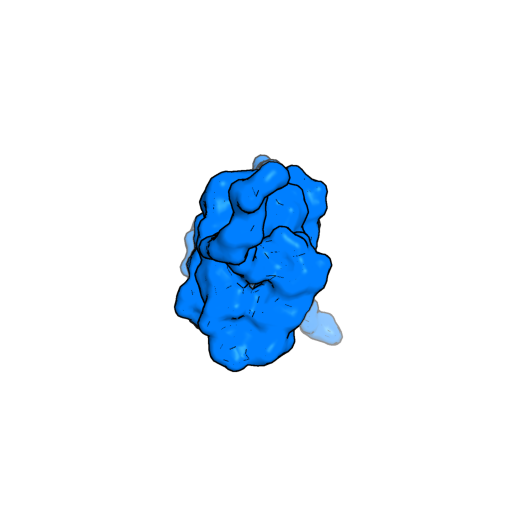3.812 8.793 5.392 1.00 97.25 89 SER A O 1
ATOM 717 N N . ALA A 1 90 ? -2.917 6.878 4.659 1.00 98.25 90 ALA A N 1
ATOM 718 C CA . ALA A 1 90 ? -3.416 7.020 3.296 1.00 98.25 90 ALA A CA 1
ATOM 719 C C . ALA A 1 90 ? -4.937 6.818 3.213 1.00 98.25 90 ALA A C 1
ATOM 721 O O . ALA A 1 90 ? -5.615 7.623 2.576 1.00 98.25 90 ALA A O 1
ATOM 722 N N . LEU A 1 91 ? -5.484 5.809 3.896 1.00 98.25 91 LEU A N 1
ATOM 723 C CA . LEU A 1 91 ? -6.922 5.524 3.941 1.00 98.25 91 LEU A CA 1
ATOM 724 C C . LEU A 1 91 ? -7.720 6.680 4.551 1.00 98.25 91 LEU A C 1
ATOM 726 O O . LEU A 1 91 ? -8.770 7.039 4.012 1.00 98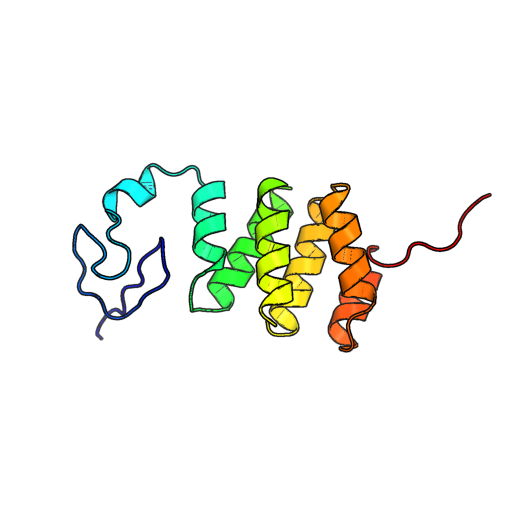.25 91 LEU A O 1
ATOM 730 N N . ALA A 1 92 ? -7.194 7.295 5.614 1.00 97.12 92 ALA A N 1
ATOM 731 C CA . ALA A 1 92 ? -7.781 8.475 6.245 1.00 97.12 92 ALA A CA 1
ATOM 732 C C . ALA A 1 92 ? -7.816 9.690 5.306 1.00 97.12 92 ALA A C 1
ATOM 734 O O . ALA A 1 92 ? -8.789 10.438 5.293 1.00 97.12 92 ALA A O 1
ATOM 735 N N . ARG A 1 93 ? -6.779 9.877 4.476 1.00 97.75 93 ARG A N 1
ATOM 736 C CA . ARG A 1 93 ? -6.746 10.959 3.477 1.00 97.75 93 ARG A CA 1
ATOM 737 C C . ARG A 1 93 ? -7.697 10.712 2.307 1.00 97.75 93 ARG A C 1
ATOM 739 O O . ARG A 1 93 ? -8.288 11.674 1.824 1.00 97.75 93 ARG A O 1
ATOM 746 N N . ILE A 1 94 ? -7.818 9.461 1.852 1.00 97.81 94 ILE A N 1
ATOM 747 C CA . ILE A 1 94 ? -8.735 9.065 0.771 1.00 97.81 94 ILE A CA 1
ATOM 748 C C . ILE A 1 94 ? -10.189 9.274 1.206 1.00 97.81 94 ILE A C 1
ATOM 750 O O . ILE A 1 94 ? -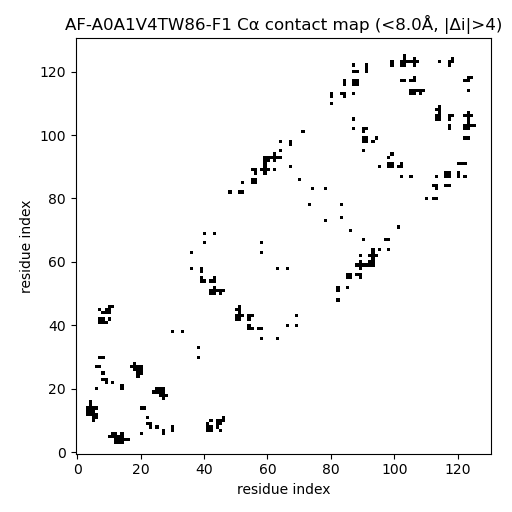10.952 9.896 0.477 1.00 97.81 94 ILE A O 1
ATOM 754 N N . ASN A 1 95 ? -10.546 8.819 2.410 1.00 96.06 95 ASN A N 1
ATOM 755 C CA . ASN A 1 95 ? -11.865 9.008 3.020 1.00 96.06 95 ASN A CA 1
ATOM 756 C C . ASN A 1 95 ? -13.065 8.597 2.129 1.00 96.06 95 ASN A C 1
ATOM 758 O O . ASN A 1 95 ? -14.103 9.266 2.120 1.00 96.06 95 ASN A O 1
ATOM 762 N N . SER A 1 96 ? -12.952 7.480 1.406 1.00 96.75 96 SER A N 1
ATOM 763 C CA . SER A 1 96 ? -14.087 6.829 0.738 1.00 96.75 96 SER A CA 1
ATOM 764 C C . SER A 1 96 ? -14.791 5.859 1.704 1.00 96.75 96 SER A C 1
ATOM 766 O O . SER A 1 96 ? -14.230 5.516 2.753 1.00 96.75 96 SER A O 1
ATOM 768 N N . PRO A 1 97 ? -16.019 5.397 1.407 1.00 96.06 97 PRO A N 1
ATOM 769 C CA . PRO A 1 97 ? -16.677 4.359 2.204 1.00 96.06 97 PRO A CA 1
ATOM 770 C C . PRO A 1 97 ? -15.812 3.103 2.389 1.00 96.06 97 PRO A C 1
ATOM 772 O O . PRO A 1 97 ? -15.678 2.595 3.502 1.00 96.06 97 PRO A O 1
ATOM 775 N N . GLU A 1 98 ? -15.157 2.651 1.323 1.00 96.38 98 GLU A N 1
ATOM 776 C CA . GLU A 1 98 ? -14.280 1.480 1.316 1.00 96.38 98 GLU A CA 1
ATOM 777 C C . GLU A 1 98 ? -13.006 1.737 2.121 1.00 96.38 98 GLU A C 1
ATOM 779 O O . GLU A 1 98 ? -12.547 0.853 2.849 1.00 96.38 98 GLU A O 1
ATOM 784 N N . SER A 1 99 ? -12.435 2.946 2.029 1.00 96.81 99 SER A N 1
ATOM 785 C CA . SER A 1 99 ? -11.222 3.279 2.775 1.00 96.81 99 SER A CA 1
ATOM 786 C C . SER A 1 99 ? -11.485 3.352 4.280 1.00 96.81 99 SER A C 1
ATOM 788 O O . SER A 1 99 ? -10.673 2.850 5.060 1.00 96.81 99 SER A O 1
ATOM 790 N N . ARG A 1 100 ? -12.641 3.896 4.688 1.00 95.75 100 ARG A N 1
ATOM 791 C CA . ARG A 1 100 ? -13.098 3.903 6.086 1.00 95.75 100 ARG A CA 1
ATOM 792 C C . ARG A 1 100 ? -13.322 2.490 6.611 1.00 95.75 100 ARG A C 1
ATOM 794 O O . ARG A 1 100 ? -12.747 2.137 7.634 1.00 95.75 100 ARG A O 1
ATOM 801 N N . ALA A 1 101 ? -14.048 1.654 5.868 1.00 95.50 101 ALA A N 1
ATOM 802 C CA . ALA A 1 101 ? -14.280 0.262 6.256 1.00 95.50 101 ALA A CA 1
ATOM 803 C C . ALA A 1 101 ? -12.966 -0.526 6.419 1.00 95.50 101 ALA A C 1
ATOM 805 O O . ALA A 1 101 ? -12.828 -1.362 7.316 1.00 95.50 101 ALA A O 1
ATOM 806 N N . LEU A 1 102 ? -11.971 -0.258 5.567 1.00 96.12 102 LEU A N 1
ATOM 807 C CA . LEU A 1 102 ? -10.657 -0.884 5.678 1.00 96.12 102 LEU A CA 1
ATOM 808 C C . LEU A 1 102 ? -9.861 -0.367 6.887 1.00 96.12 102 LEU A C 1
ATOM 810 O O . LEU A 1 102 ? -9.211 -1.162 7.567 1.00 96.12 102 LEU A O 1
ATOM 814 N N . ALA A 1 103 ? -9.942 0.929 7.191 1.00 95.06 103 ALA A N 1
ATOM 815 C CA . ALA A 1 103 ? -9.331 1.507 8.385 1.00 95.06 103 ALA A CA 1
ATOM 816 C C . ALA A 1 103 ? -9.978 0.981 9.681 1.00 95.06 103 ALA A C 1
ATOM 818 O O . ALA A 1 103 ? -9.263 0.648 10.624 1.00 95.06 103 ALA A O 1
ATOM 819 N N . ASP A 1 104 ? -11.299 0.783 9.704 1.00 93.19 104 ASP A N 1
ATOM 820 C CA . ASP A 1 104 ? -12.010 0.183 10.843 1.00 93.19 104 ASP A CA 1
ATOM 821 C C . ASP A 1 104 ? -11.547 -1.247 11.142 1.00 93.19 104 ASP A C 1
ATOM 823 O O . ASP A 1 104 ? -11.424 -1.649 12.301 1.00 93.19 104 ASP A O 1
ATOM 827 N N . ARG A 1 105 ? -11.223 -2.021 10.100 1.00 93.38 105 ARG A N 1
ATOM 828 C CA . ARG A 1 105 ? -10.614 -3.347 10.265 1.00 93.38 105 ARG A CA 1
ATOM 829 C C . ARG A 1 105 ? -9.219 -3.254 10.885 1.00 93.38 105 ARG A C 1
ATOM 831 O O . ARG A 1 105 ? -8.887 -4.073 11.740 1.00 93.38 105 ARG A O 1
ATOM 838 N N . LEU A 1 106 ? -8.416 -2.267 10.486 1.00 94.06 106 LEU A N 1
ATOM 839 C CA . LEU A 1 106 ? -7.079 -2.036 11.047 1.00 94.06 106 LEU A CA 1
ATOM 840 C C . LEU A 1 106 ? -7.117 -1.530 12.495 1.00 94.06 106 LEU A C 1
ATOM 842 O O . LEU A 1 106 ? -6.230 -1.884 13.271 1.00 94.06 106 LEU A O 1
ATOM 846 N N . GLY A 1 107 ? -8.168 -0.815 12.903 1.00 93.31 107 GLY A N 1
ATOM 847 C CA . GLY A 1 107 ? -8.386 -0.428 14.304 1.00 93.31 107 GLY A CA 1
ATOM 848 C C . GLY A 1 107 ? -8.496 -1.625 15.262 1.00 93.31 107 GLY A C 1
ATOM 849 O O . GLY A 1 107 ? -8.222 -1.503 16.452 1.00 93.31 107 GLY A O 1
ATOM 850 N N . LYS A 1 108 ? -8.814 -2.820 14.745 1.00 93.75 108 LYS A N 1
ATOM 851 C CA . LYS A 1 108 ? -8.892 -4.081 15.508 1.00 93.75 108 LYS A CA 1
ATOM 852 C C . LYS A 1 108 ? -7.616 -4.929 15.419 1.00 93.75 108 LYS A C 1
ATOM 854 O O . LYS A 1 108 ? -7.596 -6.068 15.880 1.00 93.75 108 LYS A O 1
ATOM 859 N N . HIS A 1 109 ? -6.549 -4.412 14.809 1.00 94.31 109 HIS A N 1
ATOM 860 C CA . HIS A 1 109 ? -5.308 -5.154 14.598 1.00 94.31 109 HIS A CA 1
ATOM 861 C C . HIS A 1 109 ? -4.582 -5.444 15.935 1.00 94.31 109 HIS A C 1
ATOM 863 O O . HIS A 1 1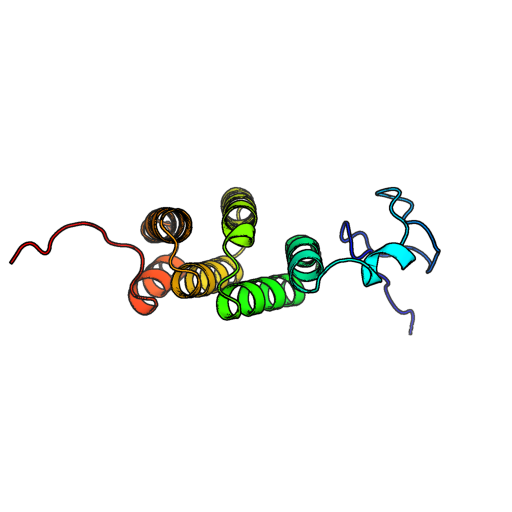09 ? -4.581 -4.589 16.826 1.00 94.31 109 HIS A O 1
ATOM 869 N N . PRO A 1 110 ? -3.917 -6.609 16.109 1.00 92.44 110 PRO A N 1
ATOM 870 C CA . PRO A 1 110 ? -3.263 -6.983 17.373 1.00 92.44 110 PRO A CA 1
ATOM 871 C C . PRO A 1 110 ? -2.100 -6.063 17.779 1.00 92.44 110 PRO A C 1
ATOM 873 O O . PRO A 1 110 ? -1.842 -5.887 18.969 1.00 92.44 110 PRO A O 1
ATOM 876 N N . SER A 1 111 ? -1.426 -5.427 16.818 1.00 93.44 111 SER A N 1
ATOM 877 C CA . SER A 1 111 ? -0.336 -4.480 17.100 1.00 93.44 111 SER A CA 1
ATOM 878 C C . SER A 1 111 ? -0.856 -3.148 17.673 1.00 93.44 111 SER A C 1
ATOM 880 O O . SER A 1 111 ? -1.621 -2.470 16.981 1.00 93.44 111 SER A O 1
ATOM 882 N N . PRO A 1 112 ? -0.398 -2.713 18.866 1.00 93.19 112 PRO A N 1
ATOM 883 C CA . PRO A 1 112 ? -0.748 -1.406 19.433 1.00 93.19 112 PRO A CA 1
ATOM 884 C C . PRO A 1 112 ? -0.385 -0.234 18.516 1.00 93.19 112 PRO A C 1
ATOM 886 O O . PRO A 1 112 ? -1.180 0.683 18.355 1.00 93.19 112 PRO A O 1
ATOM 889 N N . VAL A 1 113 ? 0.759 -0.319 17.828 1.00 93.56 113 VAL A N 1
ATOM 890 C CA . VAL A 1 113 ? 1.247 0.726 16.909 1.00 93.56 113 VAL A CA 1
ATOM 891 C C . VAL A 1 113 ? 0.257 0.993 15.772 1.00 93.56 113 VAL A C 1
ATOM 893 O O . VAL A 1 113 ? 0.102 2.131 15.334 1.00 93.56 113 VAL A O 1
ATOM 896 N N . VAL A 1 114 ? -0.419 -0.053 15.284 1.00 94.12 114 VAL A N 1
ATOM 897 C CA . VAL A 1 114 ? -1.418 0.068 14.212 1.00 94.12 114 VAL A CA 1
ATOM 898 C C . VAL A 1 114 ? -2.717 0.672 14.747 1.00 94.12 114 VAL A C 1
ATOM 900 O O . VAL A 1 114 ? -3.310 1.508 14.071 1.00 94.12 114 VAL A O 1
ATOM 903 N N . ARG A 1 115 ? -3.131 0.316 15.968 1.00 94.44 115 ARG A N 1
ATOM 904 C CA . ARG A 1 115 ? -4.323 0.903 16.602 1.00 94.44 115 ARG A CA 1
ATOM 905 C C . ARG A 1 115 ? -4.134 2.387 16.906 1.00 94.44 115 ARG A C 1
ATOM 907 O O . ARG A 1 115 ? -4.924 3.199 16.447 1.00 94.44 115 ARG A O 1
ATOM 914 N N . GLU A 1 116 ? -3.010 2.757 17.516 1.00 93.56 116 GLU A N 1
ATOM 915 C CA . GLU A 1 116 ? -2.654 4.161 17.770 1.00 93.56 116 GLU A CA 1
ATOM 916 C C . GLU A 1 116 ? -2.562 4.996 16.483 1.00 93.56 116 GLU A C 1
ATOM 918 O O . GLU A 1 116 ? -2.769 6.212 16.491 1.00 93.56 116 GLU A O 1
ATOM 923 N N . ALA A 1 117 ? -2.193 4.367 15.363 1.00 93.62 117 ALA A N 1
ATOM 924 C CA . ALA A 1 117 ? -2.203 5.028 14.066 1.00 93.62 117 ALA A CA 1
ATOM 925 C C . ALA A 1 117 ? -3.625 5.344 13.595 1.00 93.62 117 ALA A C 1
ATOM 927 O O . ALA A 1 117 ? -3.836 6.412 13.024 1.00 93.62 117 ALA A O 1
ATOM 928 N N . CYS A 1 118 ? -4.569 4.431 13.835 1.00 93.69 118 CYS A N 1
ATOM 929 C CA . CYS A 1 118 ? -5.982 4.609 13.517 1.00 93.69 118 CYS A CA 1
ATOM 930 C C . CYS A 1 118 ? -6.557 5.757 14.358 1.00 93.69 118 CYS A C 1
ATOM 932 O O . CYS A 1 118 ? -7.001 6.757 13.789 1.00 93.69 118 CYS A O 1
ATOM 934 N N . ASP A 1 119 ? -6.373 5.700 15.681 1.00 92.00 119 ASP A N 1
ATOM 935 C CA . ASP A 1 119 ? -6.851 6.723 16.620 1.00 92.00 119 ASP A CA 1
ATOM 936 C C . ASP A 1 119 ? -6.361 8.127 16.235 1.00 92.00 119 ASP A C 1
ATOM 938 O O . ASP A 1 119 ? -7.135 9.077 16.123 1.00 92.00 119 ASP A O 1
ATOM 942 N N . ARG A 1 120 ? -5.060 8.260 15.949 1.00 90.44 120 ARG A N 1
ATOM 943 C CA . ARG A 1 120 ? -4.439 9.538 15.565 1.00 90.44 120 ARG A CA 1
ATOM 944 C C . ARG A 1 120 ? -4.932 10.066 14.226 1.00 90.44 120 ARG A C 1
ATOM 946 O O . ARG A 1 120 ? -4.986 11.277 14.025 1.00 90.44 120 ARG A O 1
ATOM 953 N N . ALA A 1 121 ? -5.224 9.169 13.293 1.00 89.31 121 ALA A N 1
ATOM 954 C CA . ALA A 1 121 ? -5.768 9.531 11.996 1.00 89.31 121 ALA A CA 1
ATOM 955 C C . ALA A 1 121 ? -7.285 9.798 12.053 1.00 89.31 121 ALA A C 1
ATOM 957 O O . ALA A 1 121 ? -7.855 10.184 11.035 1.00 89.31 121 ALA A O 1
ATOM 958 N N . GLY A 1 122 ? -7.924 9.629 13.220 1.00 85.44 122 GLY A N 1
ATOM 959 C CA . GLY A 1 122 ? -9.367 9.798 13.392 1.00 85.44 122 GLY A CA 1
ATOM 960 C C . GLY A 1 122 ? -10.178 8.754 12.623 1.00 85.44 122 GLY A C 1
ATOM 961 O O . GLY A 1 122 ? -11.301 9.028 12.208 1.00 85.44 122 GLY A O 1
ATOM 962 N N . VAL A 1 123 ? -9.588 7.583 12.375 1.00 78.81 123 VAL A N 1
ATOM 963 C CA . VAL A 1 123 ? -10.204 6.460 11.658 1.00 78.81 123 VAL A CA 1
ATOM 964 C C . VAL A 1 123 ? -10.158 5.228 12.546 1.00 78.81 123 VAL A C 1
ATOM 966 O O . VAL A 1 123 ? -9.254 5.102 13.357 1.00 78.81 123 VAL A O 1
ATOM 969 N N . GLY A 1 124 ? -11.097 4.297 12.404 1.00 62.00 124 GLY A N 1
ATOM 970 C CA . GLY A 1 124 ? -11.143 3.145 13.297 1.00 62.00 124 GLY A CA 1
ATOM 971 C C . GLY A 1 124 ? -11.772 3.479 14.639 1.00 62.00 124 GLY A C 1
ATOM 972 O O . GLY A 1 124 ? -11.067 3.660 15.621 1.00 62.00 124 GLY A O 1
ATOM 973 N N . SER A 1 125 ? -13.106 3.538 14.649 1.00 53.66 125 SER A N 1
ATOM 974 C CA . SER A 1 125 ? -14.011 3.305 15.791 1.00 53.66 125 SER A CA 1
ATOM 975 C C . SER A 1 125 ? -15.405 3.807 15.418 1.00 53.66 125 SER A C 1
ATOM 977 O O . SER A 1 125 ? -15.712 4.990 15.540 1.00 53.66 125 SER A O 1
ATOM 979 N N . GLY A 1 126 ? -16.260 2.895 14.957 1.00 49.16 126 GLY A N 1
ATOM 980 C CA . GLY A 1 126 ? -17.692 3.127 14.830 1.00 49.16 126 GLY A CA 1
ATOM 981 C C . GLY A 1 126 ? -18.452 2.434 15.953 1.00 49.16 126 GLY A C 1
ATOM 982 O O . GLY A 1 126 ? -18.943 1.340 15.723 1.00 49.16 126 GLY A O 1
ATOM 983 N N . GLU A 1 127 ? -18.562 3.076 17.119 1.00 39.84 127 GLU A N 1
ATOM 984 C CA . GLU A 1 127 ? -19.730 2.987 18.012 1.00 39.84 127 GLU A CA 1
ATOM 985 C C . GLU A 1 127 ? -19.897 4.314 18.784 1.00 39.84 127 GLU A C 1
ATOM 987 O O . GLU A 1 127 ? -19.081 4.651 19.636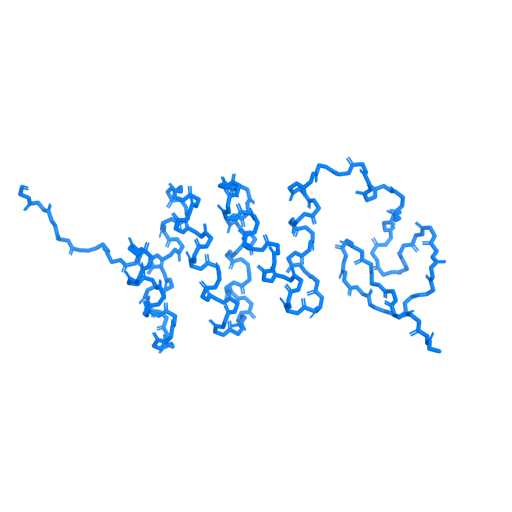 1.00 39.84 127 GLU A O 1
ATOM 992 N N . GLY A 1 128 ? -20.990 5.042 18.503 1.00 41.09 128 GLY A N 1
ATOM 993 C CA . GLY A 1 128 ? -21.655 5.923 19.476 1.00 41.09 128 GLY A CA 1
ATOM 994 C C . GLY A 1 128 ? -21.454 7.438 19.344 1.00 41.09 128 GLY A C 1
ATOM 995 O O . GLY A 1 128 ? -20.518 8.004 19.894 1.00 41.09 128 GLY A O 1
ATOM 996 N N . GL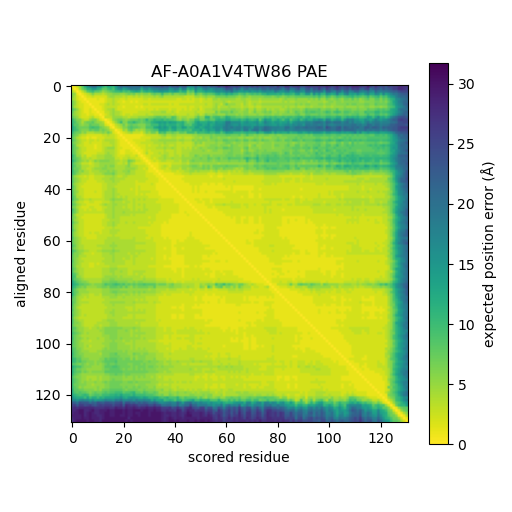Y A 1 129 ? -22.432 8.117 18.734 1.00 32.03 129 GLY A N 1
ATOM 997 C CA . GLY A 1 129 ? -22.535 9.579 18.766 1.00 32.03 129 GLY A CA 1
ATOM 998 C C . GLY A 1 129 ? -23.829 10.140 18.181 1.00 32.03 129 GLY A C 1
ATOM 999 O O . GLY A 1 129 ? -23.792 11.117 17.445 1.00 32.03 129 GLY A O 1
ATOM 1000 N N . ALA A 1 130 ? -24.972 9.518 18.482 1.00 41.00 130 ALA A N 1
ATOM 1001 C CA . ALA A 1 130 ? -26.244 10.225 18.430 1.00 41.00 130 ALA A CA 1
ATOM 1002 C C . ALA A 1 130 ? -26.257 11.254 19.570 1.00 41.00 130 ALA A C 1
ATOM 1004 O O . ALA A 1 130 ? -26.254 10.854 20.736 1.00 41.00 130 ALA A O 1
ATOM 1005 N N . ARG A 1 131 ? -26.242 12.544 19.226 1.00 38.97 131 ARG A N 1
ATOM 1006 C CA . ARG A 1 131 ? -26.902 13.660 19.923 1.00 38.97 131 ARG A CA 1
ATOM 1007 C C . ARG A 1 131 ? -26.754 14.930 19.100 1.00 38.97 131 ARG A C 1
ATOM 1009 O O . ARG A 1 131 ? -25.612 15.225 18.694 1.00 38.97 131 ARG A O 1
#

Solvent-accessible surface area (backbone atoms only — not comparable to full-atom values): 7509 Å² total; per-residue (Å²): 136,86,82,80,41,61,43,72,78,73,30,54,63,77,53,77,95,59,64,52,40,93,87,78,69,46,54,56,72,61,56,77,74,46,54,71,70,58,50,35,58,34,30,58,57,35,76,53,63,68,54,20,47,51,28,40,46,51,41,13,75,67,38,45,65,87,49,47,64,58,52,51,51,44,60,74,68,64,61,56,66,66,55,50,32,44,45,39,52,15,26,52,54,37,61,42,78,67,27,45,56,52,30,39,57,42,36,70,43,91,51,64,70,35,26,55,36,15,55,74,53,75,34,36,81,93,81,90,77,92,127

Sequence (131 aa):
MSTTFFCPFCGISGQEAGEVCTRCGKSLDSWKEHPFEERLLLTLRHPITEQRMLAIRILGQRRYERAVPFFAEMIAAGQDVYTLREIVSALARINSPESRALADRLGKHPSPVVREACDRAGVGSGEGGAR

Nearest PDB structures (foldseek):
  4d4z-assembly1_A  TM=9.012E-01  e=2.486E-02  Homo sapiens
  7q1f-assembly1_D  TM=8.712E-01  e=2.918E-02  synthetic construct
  7q1e-assembly1_D  TM=7.884E-01  e=1.450E-01  synthetic construct
  5dcq-assembly3_A  TM=7.338E-01  e=1.052E-01  synthetic construct
  8rbx-assembly1_d  TM=5.466E-01  e=1.988E+00  Homo sapiens

Mean predicted aligned error: 5.92 Å

pLDDT: mean 88.77, std 13.8, range [32.03, 98.56]

Foldseek 3Di:
DDDWDAQLQAQDIDDDDDQADPPPRDGSVCLVVDDPLVSLLSQCNHPDLVSNLVSLQVCLQVLPPVCLVVLVVVVVVPDDLVSLLSNLLSLLSNPDPSSLVVLLVQCPDPDPSSVVSCVVSVGHDPDDDDD

Secondary structure (DSSP, 8-state):
-----B-TTT--BS--S-SB-TTT--BSGGGGGS-HHHHHHHHTT-SSHHHHHHHHHHHHHTT-GGGHHHHHHHHHTT--HHHHHHHHHHHHHH--HHHHHHHHHHHT-S-HHHHHHHHHHT-S-------

Radius of gyration: 16.94 Å; Cα contacts (8 Å, |Δi|>4): 180; chains: 1; bounding box: 56×26×43 Å